Protein AF-A0A9P7AGS4-F1 (afdb_monomer_lite)

pLDDT: mean 81.97, std 18.73, range [42.47, 98.38]

Sequence (125 aa):
MSNIRLPSSPTQNLTRTWRMPANASIPSTPKAIYQHIREIDGICGALDQPQFDDTPLPSFSPVADWYLQAHGYTSKALLHIACAHDTSSSCQDFVMAIATKGMPIAEAVFLWGLITSDDRVADNE

Radius of gyration: 29.76 Å; chains: 1; bounding box: 52×50×96 Å

Secondary structure (DSSP, 8-state):
----PPPPPP-----------S---PPPPPPPP-EEEEETTEEEEEESS------------HHHHHHHHHHTB-HHHHHHHHHHHHH-SSHHHHHHHHHTTT--HHHHHHHHHHHH---SSSS--

Structure (mmCIF, N/CA/C/O backbone):
data_AF-A0A9P7AGS4-F1
#
_entry.id   AF-A0A9P7AGS4-F1
#
loop_
_atom_site.group_PDB
_atom_site.id
_atom_site.type_symbol
_atom_site.label_atom_id
_atom_site.label_alt_id
_atom_site.label_comp_id
_atom_site.label_asym_id
_atom_site.label_entity_id
_atom_site.label_seq_id
_atom_site.pdbx_PDB_ins_code
_atom_site.Cartn_x
_atom_site.Cartn_y
_atom_site.Cartn_z
_atom_site.occupancy
_atom_site.B_iso_or_equiv
_atom_site.auth_seq_id
_atom_site.auth_comp_id
_atom_site.auth_asym_id
_atom_site.auth_atom_id
_atom_site.pdbx_PDB_model_num
ATOM 1 N N . MET A 1 1 ? 35.185 18.779 83.007 1.00 45.81 1 MET A N 1
ATOM 2 C CA . MET A 1 1 ? 35.254 18.061 81.715 1.00 45.81 1 MET A CA 1
ATOM 3 C C . MET A 1 1 ? 33.828 17.748 81.299 1.00 45.81 1 MET A C 1
ATOM 5 O O . MET A 1 1 ? 33.079 17.202 82.097 1.00 45.81 1 MET A O 1
ATOM 9 N N . SER A 1 2 ? 33.423 18.284 80.154 1.00 46.28 2 SER A N 1
ATOM 10 C CA . SER A 1 2 ? 32.042 18.663 79.838 1.00 46.28 2 SER A CA 1
ATOM 11 C C . SER A 1 2 ? 31.252 17.529 79.177 1.00 46.28 2 SER A C 1
ATOM 13 O O . SER A 1 2 ? 31.677 17.001 78.156 1.00 46.28 2 SER A O 1
ATOM 15 N N . ASN A 1 3 ? 30.085 17.195 79.736 1.00 43.44 3 ASN A N 1
ATOM 16 C CA . ASN A 1 3 ? 29.124 16.261 79.147 1.00 43.44 3 ASN A CA 1
ATOM 17 C C . ASN A 1 3 ? 28.314 16.964 78.048 1.00 43.44 3 ASN A C 1
ATOM 19 O O . ASN A 1 3 ? 27.517 17.857 78.335 1.00 43.44 3 ASN A O 1
ATOM 23 N N . ILE A 1 4 ? 28.505 16.553 76.794 1.00 47.50 4 ILE A N 1
ATOM 24 C CA . ILE A 1 4 ? 27.754 17.054 75.638 1.00 47.50 4 ILE A CA 1
ATOM 25 C C . ILE A 1 4 ? 26.466 16.229 75.509 1.00 47.50 4 ILE A C 1
ATOM 27 O O . ILE A 1 4 ? 26.505 15.051 75.161 1.00 47.50 4 ILE A O 1
ATOM 31 N N . ARG A 1 5 ? 25.313 16.841 75.812 1.00 46.50 5 ARG A N 1
ATOM 32 C CA . ARG A 1 5 ? 23.984 16.301 75.477 1.00 46.50 5 ARG A CA 1
ATOM 33 C C . ARG A 1 5 ? 23.659 16.631 74.020 1.00 46.50 5 ARG A C 1
ATOM 35 O O . ARG A 1 5 ? 23.652 17.799 73.645 1.00 46.50 5 ARG A O 1
ATOM 42 N N . LEU A 1 6 ? 23.345 15.608 73.230 1.00 52.47 6 LEU A N 1
ATOM 43 C CA . LEU A 1 6 ? 22.730 15.751 71.908 1.00 52.47 6 LEU A CA 1
ATOM 44 C C . LEU A 1 6 ? 21.245 16.138 72.058 1.00 52.47 6 LEU A C 1
ATOM 46 O O . LEU A 1 6 ? 20.560 15.542 72.894 1.00 52.47 6 LEU A O 1
ATOM 50 N N . PRO A 1 7 ? 20.718 17.092 71.270 1.00 45.91 7 PRO A N 1
ATOM 51 C CA . PRO A 1 7 ? 19.287 17.356 71.232 1.00 45.91 7 PRO A CA 1
ATOM 52 C C . PRO A 1 7 ? 18.561 16.299 70.390 1.00 45.91 7 PRO A C 1
ATOM 54 O O . PRO A 1 7 ? 18.893 16.053 69.233 1.00 45.91 7 PRO A O 1
ATOM 57 N N . SER A 1 8 ? 17.538 15.689 70.985 1.00 49.75 8 SER A N 1
ATOM 58 C CA . SER A 1 8 ? 16.560 14.827 70.325 1.00 49.75 8 SER A CA 1
ATOM 59 C C . SER A 1 8 ? 15.720 15.633 69.328 1.00 49.75 8 SER A C 1
ATOM 61 O O . SER A 1 8 ? 14.990 16.544 69.726 1.00 49.75 8 SER A O 1
ATOM 63 N N . SER A 1 9 ? 15.805 15.300 68.041 1.00 53.03 9 SER A N 1
ATOM 64 C CA . SER A 1 9 ? 14.934 15.859 67.003 1.00 53.03 9 SER A CA 1
ATOM 65 C C . SER A 1 9 ? 13.488 15.372 67.187 1.00 53.03 9 SER A C 1
ATOM 67 O O . SER A 1 9 ? 13.281 14.173 67.379 1.00 53.03 9 SER A O 1
ATOM 69 N N . PRO A 1 10 ? 12.470 16.245 67.099 1.00 51.25 10 PRO A N 1
ATOM 70 C CA . PRO A 1 10 ? 11.086 15.802 67.025 1.00 51.25 10 PRO A CA 1
ATOM 71 C C . PRO A 1 10 ? 10.769 15.320 65.604 1.00 51.25 10 PRO A C 1
ATOM 73 O O . PRO A 1 10 ? 10.794 16.092 64.644 1.00 51.25 10 PRO A O 1
ATOM 76 N N . THR A 1 11 ? 10.451 14.033 65.479 1.00 47.31 11 THR A N 1
ATOM 77 C CA . THR A 1 11 ? 9.879 13.420 64.277 1.00 47.31 11 THR A CA 1
ATOM 78 C C . THR A 1 11 ? 8.538 14.087 63.964 1.00 47.31 11 THR A C 1
ATOM 80 O O . THR A 1 11 ? 7.537 13.837 64.636 1.00 47.31 11 THR A O 1
ATOM 83 N N . GLN A 1 12 ? 8.504 14.962 62.959 1.00 51.22 12 GLN A N 1
ATOM 84 C CA . GLN A 1 12 ? 7.252 15.516 62.450 1.00 51.22 12 GLN A CA 1
ATOM 85 C C . GLN A 1 12 ? 6.536 14.445 61.617 1.00 51.22 12 GLN A C 1
ATOM 87 O O . GLN A 1 12 ? 6.942 14.123 60.502 1.00 51.22 12 GLN A O 1
ATOM 92 N N . ASN A 1 13 ? 5.462 13.886 62.179 1.00 47.62 13 ASN A N 1
ATOM 93 C CA . ASN A 1 13 ? 4.487 13.071 61.459 1.00 47.62 13 ASN A CA 1
ATOM 94 C C . ASN A 1 13 ? 3.768 13.938 60.413 1.00 47.62 13 ASN A C 1
ATOM 96 O O . ASN A 1 13 ? 2.815 14.649 60.727 1.00 47.62 13 ASN A O 1
ATOM 100 N N . LEU A 1 14 ? 4.212 13.871 59.159 1.00 48.59 14 LEU A N 1
ATOM 101 C CA . LEU A 1 14 ? 3.477 14.392 58.008 1.00 48.59 14 LEU A CA 1
ATOM 102 C C . LEU A 1 14 ? 2.461 13.345 57.540 1.00 48.59 14 LEU A C 1
ATOM 104 O O . LEU A 1 14 ? 2.638 12.696 56.511 1.00 48.59 14 LEU A O 1
ATOM 108 N N . THR A 1 15 ? 1.362 13.188 58.275 1.00 51.19 15 THR A N 1
ATOM 109 C CA . THR A 1 15 ? 0.200 12.449 57.768 1.00 51.19 15 THR A CA 1
ATOM 110 C C . THR A 1 15 ? -0.549 13.360 56.798 1.00 51.19 15 THR A C 1
ATOM 112 O O . THR A 1 15 ? -1.531 14.013 57.144 1.00 51.19 15 THR A O 1
ATOM 115 N N . ARG A 1 16 ? -0.043 13.462 55.565 1.00 51.50 16 ARG A N 1
ATOM 116 C CA . ARG A 1 16 ? -0.724 14.147 54.462 1.00 51.50 16 ARG A CA 1
ATOM 117 C C . ARG A 1 16 ? -1.917 13.292 54.042 1.00 51.50 16 ARG A C 1
ATOM 119 O O . ARG A 1 16 ? -1.815 12.449 53.156 1.00 51.50 16 ARG A O 1
ATOM 126 N N . THR A 1 17 ? -3.043 13.465 54.724 1.00 57.47 17 THR A N 1
ATOM 127 C CA . THR A 1 17 ? -4.301 12.809 54.369 1.00 57.47 17 THR A CA 1
ATOM 128 C C . THR A 1 17 ? -4.803 13.420 53.064 1.00 57.47 17 THR A C 1
ATOM 130 O O . THR A 1 17 ? -5.385 14.505 53.046 1.00 57.47 17 THR A O 1
ATOM 133 N N . TRP A 1 18 ? -4.539 12.749 51.946 1.00 56.75 18 TRP A N 1
ATOM 134 C CA . TRP A 1 18 ? -5.129 13.096 50.660 1.00 56.75 18 TRP A CA 1
ATOM 135 C C . TRP A 1 18 ? -6.642 12.864 50.741 1.00 56.75 18 TRP A C 1
ATOM 137 O O . TRP A 1 18 ? -7.110 11.732 50.641 1.00 56.75 18 TRP A O 1
ATOM 147 N N . ARG A 1 19 ? -7.426 13.930 50.952 1.00 58.91 19 ARG A N 1
ATOM 148 C CA . ARG A 1 19 ? -8.867 13.895 50.670 1.00 58.91 19 ARG A CA 1
ATOM 149 C C . ARG A 1 19 ? -9.031 13.733 49.161 1.00 58.91 19 ARG A C 1
ATOM 151 O O . ARG A 1 19 ? -8.907 14.706 48.424 1.00 58.91 19 ARG A O 1
ATOM 158 N N . MET A 1 20 ? -9.297 12.511 48.714 1.00 58.81 20 MET A N 1
ATOM 159 C CA . MET A 1 20 ? -9.838 12.280 47.379 1.00 58.81 20 MET A CA 1
ATOM 160 C C . MET A 1 20 ? -11.249 12.885 47.336 1.00 58.81 20 MET A C 1
ATOM 162 O O . MET A 1 20 ? -12.054 12.580 48.222 1.00 58.81 20 MET A O 1
ATOM 166 N N . PRO A 1 21 ? -11.574 13.763 46.372 1.00 63.31 21 PRO A N 1
ATOM 167 C CA . PRO A 1 21 ? -12.946 14.208 46.191 1.00 63.31 21 PRO A CA 1
ATOM 168 C C . PRO A 1 21 ? -13.806 12.990 45.841 1.00 63.31 21 PRO A C 1
ATOM 170 O O . PRO A 1 21 ? -13.548 12.289 44.864 1.00 63.31 21 PRO A O 1
ATOM 173 N N . ALA A 1 22 ? -14.826 12.732 46.658 1.00 60.94 22 ALA A N 1
ATOM 174 C CA . ALA A 1 22 ? -15.819 11.689 46.439 1.00 60.94 22 ALA A CA 1
ATOM 175 C C . ALA A 1 22 ? -16.776 12.101 45.307 1.00 60.94 22 ALA A C 1
ATOM 177 O O . ALA A 1 22 ? -17.948 12.362 45.548 1.00 60.94 22 ALA A O 1
ATOM 178 N N . ASN A 1 23 ? -16.252 12.251 44.088 1.00 62.47 23 ASN A N 1
ATOM 179 C CA . ASN A 1 23 ? -17.046 12.337 42.863 1.00 62.47 23 ASN A CA 1
ATOM 180 C C . ASN A 1 23 ? -16.193 12.078 41.607 1.00 62.47 23 ASN A C 1
ATOM 182 O O . ASN A 1 23 ? -16.297 12.792 40.611 1.00 62.47 23 ASN A O 1
ATOM 186 N N . ALA A 1 24 ? -15.288 11.098 41.661 1.00 62.41 24 ALA A N 1
ATOM 187 C CA . ALA A 1 24 ? -14.614 10.631 40.457 1.00 62.41 24 ALA A CA 1
ATOM 188 C C . ALA A 1 24 ? -15.578 9.702 39.713 1.00 62.41 24 ALA A C 1
ATOM 190 O O . ALA A 1 24 ? -15.712 8.528 40.059 1.00 62.41 24 ALA A O 1
ATOM 191 N N . SER A 1 25 ? -16.282 10.248 38.722 1.00 67.19 25 SER A N 1
ATOM 192 C CA . SER A 1 25 ? -16.955 9.470 37.684 1.00 67.19 25 SER A CA 1
ATOM 193 C C . SER A 1 25 ? -15.997 8.375 37.218 1.00 67.19 25 SER A C 1
ATOM 195 O O . SER A 1 25 ? -14.872 8.682 36.822 1.00 67.19 25 SER A O 1
ATOM 197 N N . ILE A 1 26 ? -16.404 7.109 37.326 1.00 65.75 26 ILE A N 1
ATOM 198 C CA . ILE A 1 26 ? -15.584 5.975 36.890 1.00 65.75 26 ILE A CA 1
ATOM 199 C C . ILE A 1 26 ? -15.212 6.241 35.423 1.00 65.75 26 ILE A C 1
ATOM 201 O O . ILE A 1 26 ? -16.127 6.419 34.613 1.00 65.75 26 ILE A O 1
ATOM 205 N N . PRO A 1 27 ? -13.918 6.333 35.064 1.00 64.19 27 PRO A N 1
ATOM 206 C CA . PRO A 1 27 ? -13.539 6.529 33.674 1.00 64.19 27 PRO A CA 1
ATOM 207 C C . PRO A 1 27 ? -14.103 5.359 32.869 1.00 64.19 27 PRO A C 1
ATOM 209 O O . PRO A 1 27 ? -13.868 4.201 33.219 1.00 64.19 27 PRO A O 1
ATOM 212 N N . SER A 1 28 ? -14.892 5.653 31.829 1.00 72.44 28 SER A N 1
ATOM 213 C CA . SER A 1 28 ? -15.393 4.620 30.923 1.00 72.44 28 SER A CA 1
ATOM 214 C C . SER A 1 28 ? -14.196 3.817 30.430 1.00 72.44 28 SER A C 1
ATOM 216 O O . SER A 1 28 ? -13.235 4.405 29.928 1.00 72.44 28 SER A O 1
ATOM 218 N N . THR A 1 29 ? -14.225 2.498 30.601 1.00 74.00 29 THR A N 1
ATOM 219 C CA . THR A 1 29 ? -13.150 1.628 30.120 1.00 74.00 29 THR A CA 1
ATOM 220 C C . THR A 1 29 ? -12.903 1.913 28.637 1.00 74.00 29 THR A C 1
ATOM 222 O O . THR A 1 29 ? -13.879 1.924 27.878 1.00 74.00 29 THR A O 1
ATOM 225 N N . PRO A 1 30 ? -11.653 2.171 28.208 1.00 72.75 30 PRO A N 1
ATOM 226 C CA . PRO A 1 30 ? -11.368 2.432 26.806 1.00 72.75 30 PRO A CA 1
ATOM 227 C C . PRO A 1 30 ? -11.846 1.242 25.971 1.00 72.75 30 PRO A C 1
ATOM 229 O O . PRO A 1 30 ? -11.550 0.089 26.289 1.00 72.75 30 PRO A O 1
ATOM 232 N N . LYS A 1 31 ? -12.646 1.525 24.939 1.00 80.12 31 LYS A N 1
ATOM 233 C CA . LYS A 1 31 ? -13.168 0.500 24.034 1.00 80.12 31 LYS A CA 1
ATOM 234 C C . LYS A 1 31 ? -11.987 -0.147 23.312 1.00 80.12 31 LYS A C 1
ATOM 236 O O . LYS A 1 31 ? -11.137 0.565 22.781 1.00 80.12 31 LYS A O 1
ATOM 241 N N . ALA A 1 32 ? -11.914 -1.476 23.327 1.00 87.75 32 ALA A N 1
ATOM 242 C CA . ALA A 1 32 ? -10.868 -2.193 22.610 1.00 87.75 32 ALA A CA 1
ATOM 243 C C . ALA A 1 32 ? -11.013 -1.935 21.102 1.00 87.75 32 ALA A C 1
ATOM 245 O O . ALA A 1 32 ? -12.109 -2.062 20.556 1.00 87.75 32 ALA A O 1
ATOM 246 N N . ILE A 1 33 ? -9.914 -1.557 20.451 1.00 89.31 33 ILE A N 1
ATOM 247 C CA . ILE A 1 33 ? -9.854 -1.430 18.995 1.00 89.31 33 ILE A CA 1
ATOM 248 C C . ILE A 1 33 ? -9.560 -2.815 18.430 1.00 89.31 33 ILE A C 1
ATOM 250 O O . ILE A 1 33 ? -8.572 -3.440 18.813 1.00 89.31 33 ILE A O 1
ATOM 254 N N . TYR A 1 34 ? -10.423 -3.277 17.530 1.00 90.31 34 TYR A N 1
ATOM 255 C CA . TYR A 1 34 ? -10.233 -4.524 16.803 1.00 90.31 34 TYR A CA 1
ATOM 256 C C . TYR A 1 34 ? -9.258 -4.332 15.634 1.00 90.31 34 TYR A C 1
ATOM 258 O O . TYR A 1 34 ? -8.303 -5.091 15.501 1.00 90.31 34 TYR A O 1
ATOM 266 N N . GLN A 1 35 ? -9.459 -3.291 14.818 1.00 93.44 35 GLN A N 1
ATOM 267 C CA . GLN A 1 35 ? -8.631 -3.016 13.639 1.00 93.44 35 GLN A CA 1
ATOM 268 C C . GLN A 1 35 ? -8.613 -1.519 13.318 1.00 93.44 35 GLN A C 1
ATOM 270 O O . GLN A 1 35 ? -9.608 -0.827 13.514 1.00 93.44 35 GLN A O 1
ATOM 275 N N . HIS A 1 36 ? -7.498 -1.004 12.803 1.00 94.75 36 HIS A N 1
ATOM 276 C CA . HIS A 1 36 ? -7.455 0.339 12.221 1.00 94.75 36 HIS A CA 1
ATOM 277 C C . HIS A 1 36 ? -7.862 0.287 10.752 1.00 94.75 36 HIS A C 1
ATOM 279 O O . HIS A 1 36 ? -7.438 -0.614 10.043 1.00 94.75 36 HIS A O 1
ATOM 285 N N . ILE A 1 37 ? -8.623 1.275 10.291 1.00 94.62 37 ILE A N 1
ATOM 286 C CA . ILE A 1 37 ? -8.906 1.459 8.867 1.00 94.62 37 ILE A CA 1
ATOM 287 C C . ILE A 1 37 ? -7.826 2.383 8.312 1.00 94.62 37 ILE A C 1
ATOM 289 O O . ILE A 1 37 ? -7.621 3.482 8.843 1.00 94.62 37 ILE A O 1
ATOM 293 N N . ARG A 1 38 ? -7.118 1.930 7.277 1.00 95.88 38 ARG A N 1
ATOM 294 C CA . ARG A 1 38 ? -6.016 2.661 6.652 1.00 95.88 38 ARG A CA 1
ATOM 295 C C . ARG A 1 38 ? -6.290 2.967 5.191 1.00 95.88 38 ARG A C 1
ATOM 297 O O . ARG A 1 38 ? -6.563 2.083 4.385 1.00 95.88 38 ARG A O 1
ATOM 304 N N . GLU A 1 39 ? -6.146 4.236 4.861 1.00 95.88 39 GLU A N 1
ATOM 305 C CA . GLU A 1 39 ? -5.971 4.711 3.496 1.00 95.88 39 GLU A CA 1
ATOM 306 C C . GLU A 1 39 ? -4.469 4.892 3.216 1.00 95.88 39 GLU A C 1
ATOM 308 O O . GLU A 1 39 ? -3.620 4.651 4.078 1.00 95.88 39 GLU A O 1
ATOM 313 N N . ILE A 1 40 ? -4.119 5.317 2.001 1.00 95.38 40 ILE A N 1
ATOM 314 C CA . ILE A 1 40 ? -2.716 5.537 1.607 1.00 95.38 40 ILE A CA 1
ATOM 315 C C . ILE A 1 40 ? -2.031 6.612 2.462 1.00 95.38 40 ILE A C 1
ATOM 317 O O . ILE A 1 40 ? -0.836 6.519 2.716 1.00 95.38 40 ILE A O 1
ATOM 321 N N . ASP A 1 41 ? -2.778 7.615 2.916 1.00 93.38 41 ASP A N 1
ATOM 322 C CA . ASP A 1 41 ? -2.294 8.729 3.734 1.00 93.38 41 ASP A CA 1
ATOM 323 C C . ASP A 1 41 ? -2.284 8.433 5.244 1.00 93.38 41 ASP A C 1
ATOM 325 O O . ASP A 1 41 ? -1.832 9.264 6.036 1.00 93.38 41 ASP A O 1
ATOM 329 N N . GLY A 1 42 ? -2.725 7.238 5.651 1.00 93.06 42 GLY A N 1
ATOM 330 C CA . GLY A 1 42 ? -2.613 6.748 7.019 1.00 93.06 42 GLY A CA 1
ATOM 331 C C . GLY A 1 42 ? -3.925 6.242 7.611 1.00 93.06 42 GLY A C 1
ATOM 332 O O . GLY A 1 42 ? -4.824 5.766 6.922 1.00 93.06 42 GLY A O 1
ATOM 333 N N . ILE A 1 43 ? -4.010 6.287 8.942 1.00 94.94 43 ILE A N 1
ATOM 334 C CA . ILE A 1 43 ? -5.162 5.776 9.694 1.00 94.94 43 ILE A CA 1
ATOM 335 C C . ILE A 1 43 ? -6.305 6.792 9.621 1.00 94.94 43 ILE A C 1
ATOM 337 O O . ILE A 1 43 ? -6.180 7.902 10.135 1.00 94.94 43 ILE A O 1
ATOM 341 N N . CYS A 1 44 ? -7.434 6.389 9.041 1.00 95.06 44 CYS A N 1
ATOM 342 C CA . CYS A 1 44 ? -8.631 7.223 8.905 1.00 95.06 44 CYS A CA 1
ATOM 343 C C . CYS A 1 44 ? -9.767 6.808 9.854 1.00 95.06 44 CYS A C 1
ATOM 345 O O . CYS A 1 44 ? -10.751 7.533 10.003 1.00 95.06 44 CYS A O 1
ATOM 347 N N . GLY A 1 45 ? -9.631 5.665 10.530 1.00 93.50 45 GLY A N 1
ATOM 348 C CA . GLY A 1 45 ? -10.634 5.181 11.467 1.00 93.50 45 GLY A CA 1
ATOM 349 C C . GLY A 1 45 ? -10.194 3.950 12.246 1.00 93.50 45 GLY A C 1
ATOM 350 O O . GLY A 1 45 ? -9.071 3.460 12.119 1.00 93.50 45 GLY A O 1
ATOM 351 N N . ALA A 1 46 ? -11.110 3.448 13.064 1.00 94.38 46 ALA A N 1
ATOM 352 C CA . ALA A 1 46 ? -10.931 2.229 13.831 1.00 94.38 46 ALA A CA 1
ATOM 353 C C . ALA A 1 46 ? -12.260 1.479 13.919 1.00 94.38 46 ALA A C 1
ATOM 355 O O . ALA A 1 46 ? -13.311 2.083 14.132 1.00 94.38 46 ALA A O 1
ATOM 356 N N . LEU A 1 47 ? -12.187 0.164 13.777 1.00 90.94 47 LEU A N 1
ATOM 357 C CA . LEU A 1 47 ? -13.274 -0.759 14.032 1.00 90.94 47 LEU A CA 1
ATOM 358 C C . LEU A 1 47 ? -13.133 -1.308 15.447 1.00 90.94 47 LEU A C 1
ATOM 360 O O . LEU A 1 47 ? -12.042 -1.671 15.892 1.00 90.94 47 LEU A O 1
ATOM 364 N N . ASP A 1 48 ? -14.251 -1.386 16.152 1.00 92.25 48 ASP A N 1
ATOM 365 C CA . ASP A 1 48 ? -14.353 -2.004 17.475 1.00 92.25 48 ASP A CA 1
ATOM 366 C C . ASP A 1 48 ? -14.889 -3.444 17.417 1.00 92.25 48 ASP A C 1
ATOM 368 O O . ASP A 1 48 ? -14.937 -4.133 18.436 1.00 92.25 48 ASP A O 1
ATOM 372 N N . GLN A 1 49 ? -15.272 -3.898 16.222 1.00 88.88 49 GLN A N 1
ATOM 373 C CA . GLN A 1 49 ? -15.765 -5.233 15.914 1.00 88.88 49 GLN A CA 1
ATOM 374 C C . GLN A 1 49 ? -15.269 -5.656 14.523 1.00 88.88 49 GLN A C 1
ATOM 376 O O . GLN A 1 49 ? -15.022 -4.792 13.680 1.00 88.88 49 GLN A O 1
ATOM 381 N N . PRO A 1 50 ? -15.124 -6.964 14.260 1.00 86.31 50 PRO A N 1
ATOM 382 C CA . PRO A 1 50 ? -14.772 -7.458 12.935 1.00 86.31 50 PRO A CA 1
ATOM 383 C C . PRO A 1 50 ? -15.832 -7.078 11.899 1.00 86.31 50 PRO A C 1
ATOM 385 O O . PRO A 1 50 ? -17.029 -7.256 12.126 1.00 86.31 50 PRO A O 1
ATOM 388 N N . GLN A 1 51 ? -15.373 -6.610 10.742 1.00 83.88 51 GLN A N 1
ATOM 389 C CA . GLN A 1 51 ? -16.198 -6.381 9.565 1.00 83.88 51 GLN A CA 1
ATOM 390 C C . GLN A 1 51 ? -15.647 -7.231 8.421 1.00 83.88 51 GLN A C 1
ATOM 392 O O . GLN A 1 51 ? -14.445 -7.223 8.166 1.00 83.88 51 GLN A O 1
ATOM 397 N N . PHE A 1 52 ? -16.529 -7.972 7.755 1.00 78.75 52 PHE A N 1
ATOM 398 C CA . PHE A 1 52 ? -16.186 -8.749 6.568 1.00 78.75 52 PHE A CA 1
ATOM 399 C C . PHE A 1 52 ? -16.626 -7.963 5.334 1.00 78.75 52 PHE A C 1
ATOM 401 O O . PHE A 1 52 ? -17.771 -7.512 5.265 1.00 78.75 52 PHE A O 1
ATOM 408 N N . ASP A 1 53 ? -15.700 -7.763 4.404 1.00 74.81 53 ASP A N 1
ATOM 409 C CA . ASP A 1 53 ? -15.957 -7.179 3.092 1.00 74.81 53 ASP A CA 1
ATOM 410 C C . ASP A 1 53 ? -15.632 -8.242 2.039 1.00 74.81 53 ASP A C 1
ATOM 412 O O . ASP A 1 53 ? -14.486 -8.671 1.926 1.00 74.81 53 ASP A O 1
ATOM 416 N N . ASP A 1 54 ? -16.654 -8.681 1.301 1.00 79.31 54 ASP A N 1
ATOM 417 C CA . ASP A 1 54 ? -16.528 -9.677 0.228 1.00 79.31 54 ASP A CA 1
ATOM 418 C C . ASP A 1 54 ? -16.207 -9.025 -1.130 1.00 79.31 54 ASP A C 1
ATOM 420 O O . ASP A 1 54 ? -16.288 -9.667 -2.182 1.00 79.31 54 ASP A O 1
ATOM 424 N N . THR A 1 55 ? -15.878 -7.730 -1.142 1.00 81.88 55 THR A N 1
ATOM 425 C CA . THR A 1 55 ? -15.468 -7.030 -2.359 1.00 81.88 55 THR A CA 1
ATOM 426 C C . THR A 1 55 ? -14.208 -7.687 -2.931 1.00 81.88 55 THR A C 1
ATOM 428 O O . THR A 1 55 ? -13.223 -7.831 -2.212 1.00 81.88 55 THR A O 1
ATOM 431 N N . PRO A 1 56 ? -14.185 -8.057 -4.225 1.00 83.56 56 PRO A N 1
ATOM 432 C CA . PRO A 1 56 ? -12.979 -8.575 -4.858 1.00 83.56 56 PRO A CA 1
ATOM 433 C C . PRO A 1 56 ? -11.849 -7.544 -4.791 1.00 83.56 56 PRO A C 1
ATOM 435 O O . PRO A 1 56 ? -12.015 -6.405 -5.236 1.00 83.56 56 PRO A O 1
ATOM 438 N N . LEU A 1 57 ? -10.700 -7.947 -4.251 1.00 88.31 57 LEU A N 1
ATOM 439 C CA . LEU A 1 57 ? -9.529 -7.088 -4.090 1.00 88.31 57 LEU A CA 1
ATOM 440 C C . LEU A 1 57 ? -8.430 -7.485 -5.081 1.00 88.31 57 LEU A C 1
ATOM 442 O O . LEU A 1 57 ? -8.304 -8.670 -5.402 1.00 88.31 57 LEU A O 1
ATOM 446 N N . PRO A 1 58 ? -7.617 -6.524 -5.559 1.00 90.38 58 PRO A N 1
ATOM 447 C CA . PRO A 1 58 ? -6.343 -6.852 -6.183 1.00 90.38 58 PRO A CA 1
ATOM 448 C C . PRO A 1 58 ? -5.526 -7.731 -5.234 1.00 90.38 58 PRO A C 1
ATOM 450 O O . PRO A 1 58 ? -5.442 -7.429 -4.044 1.00 90.38 58 PRO A O 1
ATOM 453 N N . SER A 1 59 ? -4.950 -8.803 -5.767 1.00 91.31 59 SER A N 1
ATOM 454 C CA . SER A 1 59 ? -4.031 -9.675 -5.038 1.00 91.31 59 SER A CA 1
ATOM 455 C C . SER A 1 59 ? -2.611 -9.407 -5.517 1.00 91.31 59 SER A C 1
ATOM 457 O O . SER A 1 59 ? -2.386 -9.118 -6.697 1.00 91.31 59 SER A O 1
ATOM 459 N N . PHE A 1 60 ? -1.677 -9.461 -4.579 1.00 91.94 60 PHE A N 1
ATOM 460 C CA . PHE A 1 60 ? -0.252 -9.284 -4.800 1.00 91.94 60 PHE A CA 1
ATOM 461 C C . PHE A 1 60 ? 0.457 -10.622 -4.532 1.00 91.94 60 PHE A C 1
ATOM 463 O O . PHE A 1 60 ? 0.016 -11.667 -5.002 1.00 91.94 60 PHE A O 1
ATOM 470 N N . SER A 1 61 ? 1.552 -10.611 -3.767 1.00 93.31 61 SER A N 1
ATOM 471 C CA . SER A 1 61 ? 2.098 -11.830 -3.171 1.00 93.31 61 SER A CA 1
ATOM 472 C C . SER A 1 61 ? 1.315 -12.192 -1.900 1.00 93.31 61 SER A C 1
ATOM 474 O O . SER A 1 61 ? 0.813 -11.291 -1.215 1.00 93.31 61 SER A O 1
ATOM 476 N N . PRO A 1 62 ? 1.274 -13.474 -1.487 1.00 92.62 62 PRO A N 1
ATOM 477 C CA . PRO A 1 62 ? 0.595 -13.874 -0.253 1.00 92.62 62 PRO A CA 1
ATOM 478 C C . PRO A 1 62 ? 1.057 -13.084 0.981 1.00 92.62 62 PRO A C 1
ATOM 480 O O . PRO A 1 62 ? 0.257 -12.750 1.850 1.00 92.62 62 PRO A O 1
ATOM 483 N N . VAL A 1 63 ? 2.347 -12.744 1.059 1.00 94.19 63 VAL A N 1
ATOM 484 C CA . VAL A 1 63 ? 2.901 -11.983 2.189 1.00 94.19 63 VAL A CA 1
ATOM 485 C C . VAL A 1 63 ? 2.457 -10.519 2.149 1.00 94.19 63 VAL A C 1
ATOM 487 O O . VAL A 1 63 ? 2.132 -9.954 3.196 1.00 94.19 63 VAL A O 1
ATOM 490 N N . ALA A 1 64 ? 2.418 -9.905 0.963 1.00 95.62 64 ALA A N 1
ATOM 491 C CA . ALA A 1 64 ? 1.911 -8.546 0.796 1.00 95.62 64 ALA A CA 1
ATOM 492 C C . ALA A 1 64 ? 0.416 -8.464 1.141 1.00 95.62 64 ALA A C 1
ATOM 494 O O . ALA A 1 64 ? 0.020 -7.577 1.896 1.00 95.62 64 ALA A O 1
ATOM 495 N N . ASP A 1 65 ? -0.386 -9.423 0.678 1.00 94.19 65 ASP A N 1
ATOM 496 C CA . ASP A 1 65 ? -1.825 -9.481 0.957 1.00 94.19 65 ASP A CA 1
ATOM 497 C C . ASP A 1 65 ? -2.096 -9.583 2.466 1.00 94.19 65 ASP A C 1
ATOM 499 O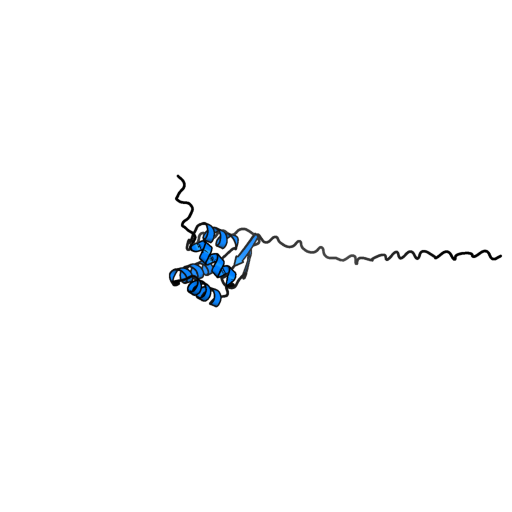 O . ASP A 1 65 ? -2.878 -8.806 3.020 1.00 94.19 65 ASP A O 1
ATOM 503 N N . TRP A 1 66 ? -1.376 -10.468 3.165 1.00 93.88 66 TRP A N 1
ATOM 504 C CA . TRP A 1 66 ? -1.470 -10.601 4.622 1.00 93.88 66 TRP A CA 1
ATOM 505 C C . TRP A 1 66 ? -1.077 -9.321 5.354 1.00 93.88 66 TRP A C 1
ATOM 507 O O . TRP A 1 66 ? -1.755 -8.917 6.300 1.00 93.88 66 TRP A O 1
ATOM 517 N N . TYR A 1 67 ? 0.012 -8.678 4.930 1.00 95.44 67 TYR A N 1
ATOM 518 C CA . TYR A 1 67 ? 0.457 -7.419 5.514 1.00 95.44 67 TYR A CA 1
ATOM 519 C C . TYR A 1 67 ? -0.610 -6.328 5.362 1.00 95.44 67 TYR A C 1
ATOM 521 O O . TYR A 1 67 ? -1.001 -5.696 6.347 1.00 95.44 67 TYR A O 1
ATOM 529 N N . LEU A 1 68 ? -1.118 -6.138 4.145 1.00 95.31 68 LEU A N 1
ATOM 530 C CA . LEU A 1 68 ? -2.097 -5.099 3.841 1.00 95.31 68 LEU A CA 1
ATOM 531 C C . LEU A 1 68 ? -3.408 -5.328 4.605 1.00 95.31 68 LEU A C 1
ATOM 533 O O . LEU A 1 68 ? -3.944 -4.392 5.207 1.00 95.31 68 LEU A O 1
ATOM 537 N N . GLN A 1 69 ? -3.874 -6.578 4.675 1.00 93.06 69 GLN A N 1
ATOM 538 C CA . GLN A 1 69 ? -5.059 -6.950 5.444 1.00 93.06 69 GLN A CA 1
ATOM 539 C C . GLN A 1 69 ? -4.856 -6.743 6.952 1.00 93.06 69 GLN A C 1
ATOM 541 O O . GLN A 1 69 ? -5.700 -6.129 7.609 1.00 93.06 69 GLN A O 1
ATOM 546 N N . ALA A 1 70 ? -3.733 -7.198 7.516 1.00 92.56 70 ALA A N 1
ATOM 547 C CA . ALA A 1 70 ? -3.445 -7.064 8.947 1.00 92.56 70 ALA A CA 1
ATOM 548 C C . ALA A 1 70 ? -3.353 -5.596 9.390 1.00 92.56 70 ALA A C 1
ATOM 550 O O . ALA A 1 70 ? -3.767 -5.244 10.495 1.00 92.56 70 ALA A O 1
ATOM 551 N N . HIS A 1 71 ? -2.852 -4.725 8.513 1.00 93.94 71 HIS A N 1
ATOM 552 C CA . HIS A 1 71 ? -2.785 -3.287 8.757 1.00 93.94 71 HIS A CA 1
ATOM 553 C C . HIS A 1 71 ? -4.099 -2.546 8.460 1.00 93.94 71 HIS A C 1
ATOM 555 O O . HIS A 1 71 ? -4.210 -1.370 8.809 1.00 93.94 71 HIS A O 1
ATOM 561 N N . GLY A 1 72 ? -5.092 -3.234 7.886 1.00 94.31 72 GLY A N 1
ATOM 562 C CA . GLY A 1 72 ? -6.435 -2.718 7.627 1.00 94.31 72 GLY A CA 1
ATOM 563 C C . GLY A 1 72 ? -6.505 -1.726 6.473 1.00 94.31 72 GLY A C 1
ATOM 564 O O . GLY A 1 72 ? -7.285 -0.774 6.525 1.00 94.31 72 GLY A O 1
ATOM 565 N N . TYR A 1 73 ? -5.679 -1.932 5.444 1.00 95.31 73 TYR A N 1
ATOM 566 C CA . TYR A 1 73 ? -5.760 -1.159 4.210 1.00 95.31 73 TYR A CA 1
ATOM 567 C C . TYR A 1 73 ? -7.106 -1.374 3.512 1.00 95.31 73 TYR A C 1
ATOM 569 O O . TYR A 1 73 ? -7.554 -2.505 3.331 1.00 95.31 73 TYR A O 1
ATOM 577 N N . THR A 1 74 ? -7.755 -0.281 3.114 1.00 93.94 74 THR A N 1
ATOM 578 C CA . THR A 1 74 ? -9.047 -0.331 2.421 1.00 93.94 74 THR A CA 1
ATOM 579 C C . THR A 1 74 ? -8.896 -0.762 0.968 1.00 93.94 74 THR A C 1
ATOM 581 O O . THR A 1 74 ? -7.861 -0.548 0.338 1.00 93.94 74 THR A O 1
ATOM 584 N N . SER A 1 75 ? -9.982 -1.252 0.371 1.00 93.06 75 SER A N 1
ATOM 585 C CA . SER A 1 75 ? -10.068 -1.590 -1.058 1.00 93.06 75 SER A CA 1
ATOM 586 C C . SER A 1 75 ? -9.628 -0.430 -1.960 1.00 93.06 75 SER A C 1
ATOM 588 O O . SER A 1 75 ? -8.961 -0.630 -2.973 1.00 93.06 75 SER A O 1
ATOM 590 N N . LYS A 1 76 ? -9.936 0.812 -1.564 1.00 93.25 76 LYS A N 1
ATOM 591 C CA . LYS A 1 76 ? -9.496 2.022 -2.268 1.00 93.25 76 LYS A CA 1
ATOM 592 C C . LYS A 1 76 ? -7.975 2.189 -2.224 1.00 93.25 76 LYS A C 1
ATOM 594 O O . LYS A 1 76 ? -7.368 2.490 -3.253 1.00 93.25 76 LYS A O 1
ATOM 599 N N . ALA A 1 77 ? -7.357 1.985 -1.063 1.00 95.69 77 ALA A N 1
ATOM 600 C CA . ALA A 1 77 ? -5.907 2.013 -0.941 1.00 95.69 77 ALA A CA 1
ATOM 601 C C . ALA A 1 77 ? -5.256 0.893 -1.766 1.00 95.69 77 ALA A C 1
ATOM 603 O O . ALA A 1 77 ? -4.315 1.154 -2.514 1.00 95.69 77 ALA A O 1
ATOM 604 N N . LEU A 1 78 ? -5.813 -0.319 -1.731 1.00 96.50 78 LEU A N 1
ATOM 605 C CA . LEU A 1 78 ? -5.325 -1.446 -2.534 1.00 96.50 78 LEU A CA 1
ATOM 606 C C . LEU A 1 78 ? -5.352 -1.145 -4.036 1.00 96.50 78 LEU A C 1
ATOM 608 O O . LEU A 1 78 ? -4.382 -1.434 -4.731 1.00 96.50 78 LEU A O 1
ATOM 612 N N . LEU A 1 79 ? -6.398 -0.483 -4.538 1.00 95.62 79 LEU A N 1
ATOM 613 C CA . LEU A 1 79 ? -6.456 -0.041 -5.936 1.00 95.62 79 LEU A CA 1
ATOM 614 C C . LEU A 1 79 ? -5.372 0.990 -6.278 1.00 95.62 79 LEU A C 1
ATOM 616 O O . LEU A 1 79 ? -4.802 0.948 -7.368 1.00 95.62 79 LEU A O 1
ATOM 620 N N . HIS A 1 80 ? -5.064 1.916 -5.366 1.00 96.69 80 HIS A N 1
ATOM 621 C CA . HIS A 1 80 ? -3.945 2.840 -5.558 1.00 96.69 80 HIS A CA 1
ATOM 622 C C . HIS A 1 80 ? -2.598 2.117 -5.571 1.00 96.69 80 HIS A C 1
ATOM 624 O O . HIS A 1 80 ? -1.744 2.485 -6.377 1.00 96.69 80 HIS A O 1
ATOM 630 N N . ILE A 1 81 ? -2.428 1.097 -4.727 1.00 97.38 81 ILE A N 1
ATOM 631 C CA . ILE A 1 81 ? -1.212 0.283 -4.682 1.00 97.38 81 ILE A CA 1
ATOM 632 C C . ILE A 1 81 ? -1.043 -0.521 -5.966 1.00 97.38 81 ILE A C 1
ATOM 634 O O . ILE A 1 81 ? 0.016 -0.443 -6.582 1.00 97.38 81 ILE A O 1
ATOM 638 N N . ALA A 1 82 ? -2.091 -1.214 -6.407 1.00 96.75 82 ALA A N 1
ATOM 639 C CA . ALA A 1 82 ? -2.085 -1.981 -7.649 1.00 96.75 82 ALA A CA 1
ATOM 640 C C . ALA A 1 82 ? -1.766 -1.090 -8.856 1.00 96.75 82 ALA A C 1
ATOM 642 O O . ALA A 1 82 ? -0.827 -1.357 -9.595 1.00 96.75 82 ALA A O 1
ATOM 643 N N . CYS A 1 83 ? -2.458 0.045 -8.988 1.00 96.62 83 CYS A N 1
ATOM 644 C CA . CYS A 1 83 ? -2.206 1.000 -10.067 1.00 96.62 83 CYS A CA 1
ATOM 645 C C . CYS A 1 83 ? -0.764 1.537 -10.052 1.00 96.62 83 CYS A C 1
ATOM 647 O O . CYS A 1 83 ? -0.128 1.638 -11.101 1.00 96.62 83 CYS A O 1
ATOM 649 N N . ALA A 1 84 ? -0.225 1.868 -8.873 1.00 97.38 84 ALA A N 1
ATOM 650 C CA . ALA A 1 84 ? 1.160 2.314 -8.755 1.00 97.38 84 ALA A CA 1
ATOM 651 C C . ALA A 1 84 ? 2.148 1.205 -9.132 1.00 97.38 84 ALA A C 1
ATOM 653 O O . ALA A 1 84 ? 3.116 1.480 -9.831 1.00 97.38 84 ALA A O 1
ATOM 654 N N . HIS A 1 85 ? 1.902 -0.033 -8.706 1.00 96.75 85 HIS A N 1
ATOM 655 C CA . HIS A 1 85 ? 2.736 -1.180 -9.050 1.00 96.75 85 HIS A CA 1
ATOM 656 C C . HIS A 1 85 ? 2.740 -1.437 -10.564 1.00 96.75 85 HIS A C 1
ATOM 658 O O . HIS A 1 85 ? 3.806 -1.447 -11.173 1.00 96.75 85 HIS A O 1
ATOM 664 N N . ASP A 1 86 ? 1.563 -1.521 -11.185 1.00 96.25 86 ASP A N 1
ATOM 665 C CA . ASP A 1 86 ? 1.405 -1.849 -12.609 1.00 96.25 86 ASP A CA 1
ATOM 666 C C . ASP A 1 86 ? 1.998 -0.790 -13.551 1.00 96.25 86 ASP A C 1
ATOM 668 O O . ASP A 1 86 ? 2.349 -1.082 -14.694 1.00 96.25 86 ASP A O 1
ATOM 672 N N . THR A 1 87 ? 2.096 0.459 -13.089 1.00 96.50 87 THR A N 1
ATOM 673 C CA . THR A 1 87 ? 2.638 1.582 -13.872 1.00 96.50 87 THR A CA 1
ATOM 674 C C . THR A 1 87 ? 4.109 1.875 -13.588 1.00 96.50 87 THR A C 1
ATOM 676 O O . THR A 1 87 ? 4.705 2.709 -14.271 1.00 96.50 87 THR A O 1
ATOM 679 N N . SER A 1 88 ? 4.710 1.198 -12.610 1.00 97.50 88 SER A N 1
ATOM 680 C CA . SER A 1 88 ? 6.087 1.446 -12.188 1.00 97.50 88 SER A CA 1
ATOM 681 C C . SER A 1 88 ? 7.055 0.459 -12.819 1.00 97.50 88 SER A C 1
ATOM 683 O O . SER A 1 88 ? 6.836 -0.747 -12.818 1.00 97.50 88 SER A O 1
ATOM 685 N N . SER A 1 89 ? 8.180 0.975 -13.314 1.00 95.44 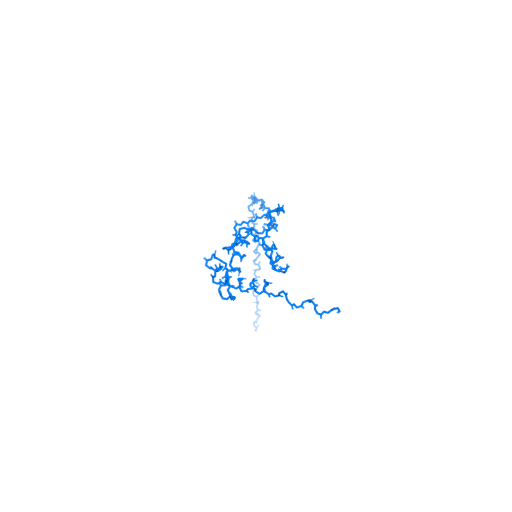89 SER A N 1
ATOM 686 C CA . SER A 1 89 ? 9.258 0.150 -13.874 1.00 95.44 89 SER A CA 1
ATOM 687 C C . SER A 1 89 ? 10.346 -0.189 -12.853 1.00 95.44 89 SER A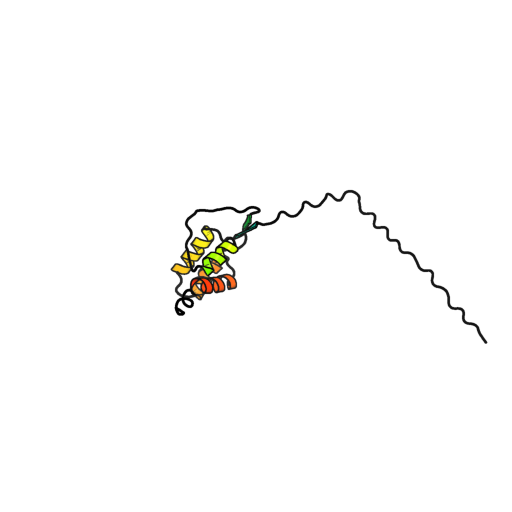 C 1
ATOM 689 O O . SER A 1 89 ? 11.213 -1.027 -13.099 1.00 95.44 89 SER A O 1
ATOM 691 N N . SER A 1 90 ? 10.318 0.480 -11.700 1.00 97.50 90 SER A N 1
ATOM 692 C CA . SER A 1 90 ? 11.318 0.364 -10.648 1.00 97.50 90 SER A CA 1
ATOM 693 C C . SER A 1 90 ? 10.712 0.637 -9.269 1.00 97.50 90 SER A C 1
ATOM 695 O O . SER A 1 90 ? 9.674 1.288 -9.147 1.00 97.50 90 SER A O 1
ATOM 697 N N . CYS A 1 91 ? 11.420 0.210 -8.217 1.00 97.94 91 CYS A N 1
ATOM 698 C CA . CYS A 1 91 ? 11.077 0.545 -6.830 1.00 97.94 91 CYS A CA 1
ATOM 699 C C . CYS A 1 91 ? 10.957 2.061 -6.625 1.00 97.94 91 CYS A C 1
ATOM 701 O O . CYS A 1 91 ? 10.035 2.533 -5.967 1.00 97.94 91 CYS A O 1
ATOM 703 N N . GLN A 1 92 ? 11.863 2.838 -7.226 1.00 98.31 92 GLN A N 1
ATOM 704 C CA . GLN A 1 92 ? 11.853 4.291 -7.098 1.00 98.31 92 GLN A CA 1
ATOM 705 C C . GLN A 1 92 ? 10.580 4.902 -7.699 1.00 98.31 92 GLN A C 1
ATOM 707 O O . GLN A 1 92 ? 9.974 5.760 -7.058 1.00 98.31 92 GLN A O 1
ATOM 712 N N . ASP A 1 93 ? 10.154 4.453 -8.884 1.00 98.12 93 ASP A N 1
ATOM 713 C CA . ASP A 1 93 ? 8.928 4.947 -9.529 1.00 98.12 93 ASP A CA 1
ATOM 714 C C . ASP A 1 93 ? 7.702 4.659 -8.659 1.00 98.12 93 ASP A C 1
ATOM 716 O O . ASP A 1 93 ? 6.902 5.559 -8.391 1.00 98.12 93 ASP A O 1
ATOM 720 N N . PHE A 1 94 ? 7.619 3.434 -8.134 1.00 98.38 94 PHE A N 1
ATOM 721 C CA . PHE A 1 94 ? 6.535 2.999 -7.258 1.00 98.38 94 PHE A CA 1
ATOM 722 C C . PHE A 1 94 ? 6.466 3.829 -5.981 1.00 98.38 94 PHE A C 1
ATOM 724 O O . PHE A 1 94 ? 5.416 4.380 -5.637 1.00 98.38 94 PHE A O 1
ATOM 731 N N . VAL A 1 95 ? 7.603 3.963 -5.295 1.00 98.38 95 VAL A N 1
ATOM 732 C CA . VAL A 1 95 ? 7.715 4.726 -4.051 1.00 98.38 95 VAL A CA 1
ATOM 733 C C . VAL A 1 95 ? 7.296 6.171 -4.279 1.00 98.38 95 VAL A C 1
ATOM 735 O O . VAL A 1 95 ? 6.532 6.708 -3.482 1.00 98.38 95 VAL A O 1
ATOM 738 N N . MET A 1 96 ? 7.727 6.799 -5.375 1.00 98.19 96 MET A N 1
ATOM 739 C CA . MET A 1 96 ? 7.325 8.170 -5.691 1.00 98.19 96 MET A CA 1
ATOM 740 C C . MET A 1 96 ? 5.827 8.271 -6.013 1.00 98.19 96 MET A C 1
ATOM 742 O O . MET A 1 96 ? 5.152 9.175 -5.511 1.00 98.19 96 MET A O 1
ATOM 746 N N . ALA A 1 97 ? 5.282 7.338 -6.798 1.00 97.62 97 ALA A N 1
ATOM 747 C CA . ALA A 1 97 ? 3.868 7.321 -7.171 1.00 97.62 97 ALA A CA 1
ATOM 748 C C . ALA A 1 97 ? 2.943 7.211 -5.949 1.00 97.62 97 ALA A C 1
ATOM 750 O O . ALA A 1 97 ? 1.923 7.898 -5.871 1.00 97.62 97 ALA A O 1
ATOM 751 N N . ILE A 1 98 ? 3.315 6.392 -4.968 1.00 96.94 98 ILE A N 1
ATOM 752 C CA . ILE A 1 98 ? 2.537 6.197 -3.744 1.00 96.94 98 ILE A CA 1
ATOM 753 C C . ILE A 1 98 ? 2.818 7.272 -2.684 1.00 96.94 98 ILE A C 1
ATOM 755 O O . ILE A 1 98 ? 1.889 7.722 -2.011 1.00 96.94 98 ILE A O 1
ATOM 759 N N . ALA A 1 99 ? 4.062 7.738 -2.542 1.00 96.94 99 ALA A N 1
ATOM 760 C CA . ALA A 1 99 ? 4.405 8.749 -1.541 1.00 96.94 99 ALA A CA 1
ATOM 761 C C . ALA A 1 99 ? 3.705 10.087 -1.817 1.00 96.94 99 ALA A C 1
ATOM 763 O O . ALA A 1 99 ? 3.274 10.765 -0.886 1.00 96.94 99 ALA A O 1
ATOM 764 N N . THR A 1 100 ? 3.495 10.441 -3.091 1.00 96.38 100 THR A N 1
ATOM 765 C CA . THR A 1 100 ? 2.699 11.631 -3.463 1.00 96.38 100 THR A CA 1
ATOM 766 C C . THR A 1 100 ? 1.235 11.550 -3.024 1.00 96.38 100 THR A C 1
ATOM 768 O O . THR A 1 100 ? 0.569 12.578 -2.921 1.00 96.38 100 THR A O 1
ATOM 771 N N . LYS A 1 101 ? 0.735 10.344 -2.734 1.00 95.19 101 LYS A N 1
ATOM 772 C CA . LYS A 1 101 ? -0.610 10.095 -2.203 1.00 95.19 101 LYS A CA 1
ATOM 773 C C . LYS A 1 101 ? -0.648 10.025 -0.673 1.00 95.19 101 LYS A C 1
ATOM 775 O O . LYS A 1 101 ? -1.732 9.871 -0.124 1.00 95.19 101 LYS A O 1
ATOM 780 N N . GLY A 1 102 ? 0.498 10.151 -0.003 1.00 95.69 102 GLY A N 1
ATOM 781 C CA . GLY A 1 102 ? 0.590 10.261 1.453 1.00 95.69 102 GLY A CA 1
ATOM 782 C C . GLY A 1 102 ? 1.237 9.076 2.170 1.00 95.69 102 GLY A C 1
ATOM 783 O O . GLY A 1 102 ? 1.456 9.178 3.375 1.00 95.69 102 GLY A O 1
ATOM 784 N N . MET A 1 103 ? 1.600 7.989 1.477 1.00 97.06 103 MET A N 1
ATOM 785 C CA . MET A 1 103 ? 2.249 6.862 2.157 1.00 97.06 103 MET A CA 1
ATOM 786 C C . MET A 1 103 ? 3.678 7.224 2.573 1.00 97.06 103 MET A C 1
ATOM 788 O O . MET A 1 103 ? 4.428 7.807 1.779 1.00 97.06 103 MET A O 1
ATOM 792 N N . PRO A 1 104 ? 4.118 6.822 3.775 1.00 97.25 104 PRO A N 1
ATOM 793 C CA . PRO A 1 104 ? 5.513 6.945 4.165 1.00 97.25 104 PRO A CA 1
ATOM 794 C C . PRO A 1 104 ? 6.448 6.214 3.193 1.00 97.25 104 PRO A C 1
ATOM 796 O O . PRO A 1 104 ? 6.254 5.039 2.890 1.00 97.25 104 PRO A O 1
ATOM 799 N N . ILE A 1 105 ? 7.527 6.879 2.770 1.00 97.56 105 ILE A N 1
ATOM 800 C CA . ILE A 1 105 ? 8.526 6.315 1.843 1.00 97.56 105 ILE A CA 1
ATOM 801 C C . ILE A 1 105 ? 9.058 4.959 2.329 1.00 97.56 105 ILE A C 1
ATOM 803 O O . ILE A 1 105 ? 9.178 4.028 1.540 1.00 97.56 105 ILE A O 1
ATOM 807 N N . ALA A 1 106 ? 9.352 4.829 3.626 1.00 97.81 106 ALA A N 1
ATOM 808 C CA . ALA A 1 106 ? 9.863 3.582 4.193 1.00 97.81 106 ALA A CA 1
ATOM 809 C C . ALA A 1 106 ? 8.859 2.422 4.073 1.00 97.81 106 ALA A C 1
ATOM 811 O O . ALA A 1 106 ? 9.255 1.294 3.793 1.00 97.81 106 ALA A O 1
ATOM 812 N N . GLU A 1 107 ? 7.567 2.707 4.249 1.00 97.62 107 GLU A N 1
ATOM 813 C CA . GLU A 1 107 ? 6.493 1.724 4.098 1.00 97.62 107 GLU A CA 1
ATOM 814 C C . GLU A 1 107 ? 6.311 1.340 2.627 1.00 97.62 107 GLU A C 1
ATOM 816 O O . GLU A 1 107 ? 6.227 0.156 2.319 1.00 97.62 107 GLU A O 1
ATOM 821 N N . ALA A 1 108 ? 6.381 2.307 1.707 1.00 97.75 108 ALA A N 1
ATOM 822 C CA . ALA A 1 108 ? 6.332 2.041 0.271 1.00 97.75 108 ALA A CA 1
ATOM 823 C C . ALA A 1 108 ? 7.514 1.175 -0.210 1.00 97.75 108 ALA A C 1
ATOM 825 O O . ALA A 1 108 ? 7.317 0.229 -0.970 1.00 97.75 108 ALA A O 1
ATOM 826 N N . VAL A 1 109 ? 8.738 1.444 0.261 1.00 98.12 109 VAL A N 1
ATOM 827 C CA . VAL A 1 109 ? 9.924 0.619 -0.052 1.00 98.12 109 VAL A CA 1
ATOM 828 C C . VAL A 1 109 ? 9.747 -0.806 0.472 1.00 98.12 109 VAL A C 1
ATOM 830 O O . VAL A 1 109 ? 10.035 -1.770 -0.238 1.00 98.12 109 VAL A O 1
ATOM 833 N N . PHE A 1 110 ? 9.268 -0.945 1.710 1.00 97.69 110 PHE A N 1
ATOM 834 C CA . PHE A 1 110 ? 8.994 -2.247 2.310 1.00 97.69 110 PHE A CA 1
ATOM 835 C C . PHE A 1 110 ? 7.938 -3.021 1.512 1.00 97.69 110 PHE A C 1
ATOM 837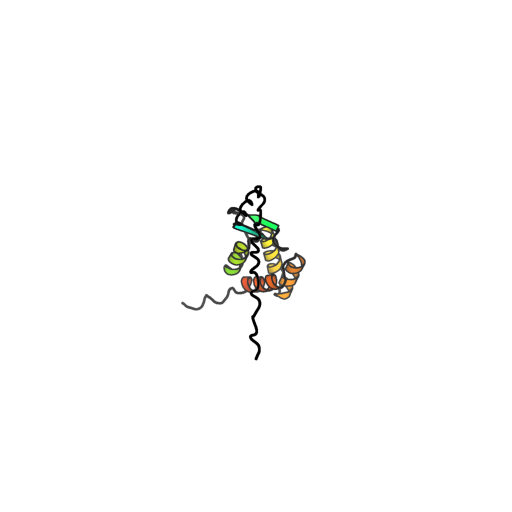 O O . PHE A 1 110 ? 8.152 -4.185 1.176 1.00 97.69 110 PHE A O 1
ATOM 844 N N . LEU A 1 111 ? 6.840 -2.356 1.148 1.00 96.94 111 LEU A N 1
ATOM 845 C CA . LEU A 1 111 ? 5.744 -2.947 0.392 1.00 96.94 111 LEU A CA 1
ATOM 846 C C . LEU A 1 111 ? 6.182 -3.397 -1.007 1.00 96.94 111 LEU A C 1
ATOM 848 O O . LEU A 1 111 ? 5.844 -4.506 -1.410 1.00 96.94 111 LEU A O 1
ATOM 852 N N . TRP A 1 112 ? 6.990 -2.599 -1.715 1.00 97.38 112 TRP A N 1
ATOM 853 C CA . TRP A 1 112 ? 7.594 -3.019 -2.985 1.00 97.38 112 TRP A CA 1
ATOM 854 C C . TRP A 1 112 ? 8.386 -4.320 -2.829 1.00 97.38 112 TRP A C 1
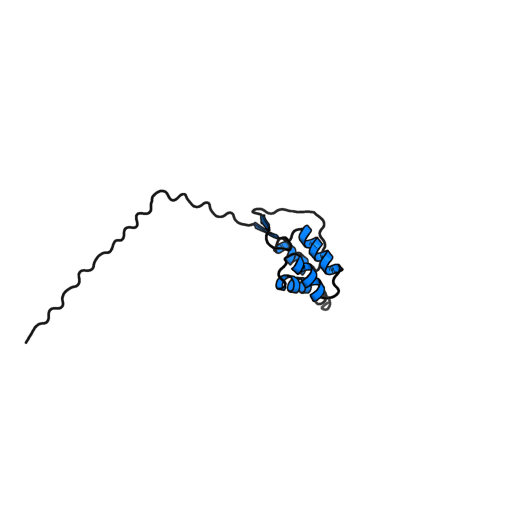ATOM 856 O O . TRP A 1 112 ? 8.259 -5.237 -3.641 1.00 97.38 112 TRP A O 1
ATOM 866 N N . GLY A 1 113 ? 9.175 -4.417 -1.754 1.00 96.50 113 GLY A N 1
ATOM 867 C CA . GLY A 1 113 ? 9.893 -5.637 -1.406 1.00 96.50 113 GLY A CA 1
ATOM 868 C C . GLY A 1 113 ? 8.946 -6.823 -1.240 1.00 96.50 113 GLY A C 1
ATOM 869 O O . GLY A 1 113 ? 9.177 -7.859 -1.852 1.00 96.50 113 GLY A O 1
ATOM 870 N N . LEU A 1 114 ? 7.858 -6.671 -0.480 1.00 95.50 114 LEU A N 1
ATOM 871 C CA . LEU A 1 114 ? 6.884 -7.751 -0.283 1.00 95.50 114 LEU A CA 1
ATOM 872 C C . LEU A 1 114 ? 6.229 -8.208 -1.591 1.00 95.50 114 LEU A C 1
ATOM 874 O O . LEU A 1 114 ? 6.096 -9.411 -1.808 1.00 95.50 114 LEU A O 1
ATOM 878 N N . ILE A 1 115 ? 5.835 -7.268 -2.454 1.00 95.12 115 ILE A N 1
ATOM 879 C CA . ILE A 1 115 ? 5.151 -7.572 -3.719 1.00 95.12 115 ILE A CA 1
ATOM 880 C C . ILE A 1 115 ? 6.089 -8.311 -4.684 1.00 95.12 115 ILE A C 1
ATOM 882 O O . ILE A 1 115 ? 5.669 -9.244 -5.354 1.00 95.12 115 ILE A O 1
ATOM 886 N N . THR A 1 116 ? 7.367 -7.926 -4.728 1.00 92.69 116 THR A N 1
ATOM 887 C CA . THR A 1 116 ? 8.334 -8.453 -5.708 1.00 92.69 116 THR A CA 1
ATOM 888 C C . THR A 1 116 ? 9.160 -9.647 -5.220 1.00 92.69 116 THR A C 1
ATOM 890 O O . THR A 1 116 ? 9.930 -10.207 -5.994 1.00 92.69 116 THR A O 1
ATOM 893 N N . SER A 1 117 ? 9.022 -10.068 -3.958 1.00 84.25 117 SER A N 1
ATOM 894 C CA . SER A 1 117 ? 9.829 -11.157 -3.368 1.00 84.25 117 SER A CA 1
ATOM 895 C C . SER A 1 117 ? 9.350 -12.582 -3.708 1.00 84.25 117 SER A C 1
ATOM 897 O O . SER A 1 117 ? 9.713 -13.528 -3.009 1.00 84.25 117 SER A O 1
ATOM 899 N N . ASP A 1 118 ? 8.563 -12.768 -4.766 1.00 63.88 118 ASP A N 1
ATOM 900 C CA . ASP A 1 118 ? 7.795 -13.996 -5.028 1.00 63.88 118 ASP A CA 1
ATOM 901 C C . ASP A 1 118 ? 8.581 -15.148 -5.703 1.00 63.88 118 ASP A C 1
ATOM 903 O O . ASP A 1 118 ? 8.061 -15.808 -6.591 1.00 63.88 118 ASP A O 1
ATOM 907 N N . ASP A 1 119 ? 9.841 -15.403 -5.307 1.00 54.56 119 ASP A N 1
ATOM 908 C CA . ASP A 1 119 ? 10.729 -16.305 -6.081 1.00 54.56 119 ASP A CA 1
ATOM 909 C C . ASP A 1 119 ? 11.702 -17.206 -5.276 1.00 54.56 119 ASP A C 1
ATOM 911 O O . ASP A 1 119 ? 12.702 -17.676 -5.814 1.00 54.56 119 ASP A O 1
ATOM 915 N N . ARG A 1 120 ? 11.496 -17.477 -3.971 1.00 52.25 120 ARG A N 1
ATOM 916 C CA . ARG A 1 120 ? 12.479 -18.286 -3.184 1.00 52.25 120 ARG A CA 1
ATOM 917 C C . ARG A 1 120 ? 11.952 -19.499 -2.414 1.00 52.25 120 ARG A C 1
ATOM 919 O O . ARG A 1 120 ? 12.684 -20.022 -1.577 1.00 52.25 120 ARG A O 1
ATOM 926 N N . VAL A 1 121 ? 10.738 -19.983 -2.685 1.00 54.75 121 VAL A N 1
ATOM 927 C CA . VAL A 1 121 ? 10.175 -21.154 -1.966 1.00 54.75 121 VAL A CA 1
ATOM 928 C C . VAL A 1 121 ? 9.784 -22.320 -2.896 1.00 54.75 121 VAL A C 1
ATOM 930 O O . VAL A 1 121 ? 9.196 -23.288 -2.436 1.00 54.75 121 VAL A O 1
ATOM 933 N N . ALA A 1 122 ? 10.159 -22.295 -4.181 1.00 51.69 122 ALA A N 1
ATOM 934 C CA . ALA A 1 122 ? 9.815 -23.368 -5.128 1.00 51.69 122 ALA A CA 1
ATOM 935 C C . ALA A 1 122 ? 10.901 -24.451 -5.357 1.00 51.69 122 ALA A C 1
ATOM 937 O O . ALA A 1 122 ? 10.619 -25.418 -6.052 1.00 51.69 122 ALA A O 1
ATOM 9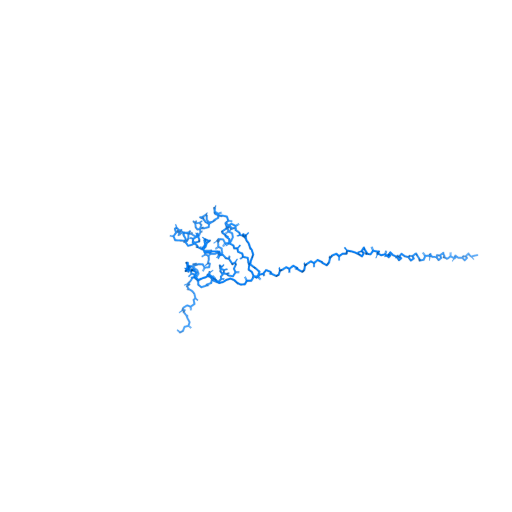38 N N . ASP A 1 123 ? 12.095 -24.354 -4.752 1.00 52.16 123 ASP A N 1
ATOM 939 C CA . ASP A 1 123 ? 13.228 -25.255 -5.064 1.00 52.16 123 ASP A CA 1
ATOM 940 C C . ASP A 1 123 ? 13.674 -26.152 -3.885 1.00 52.16 123 ASP A C 1
ATOM 942 O O . ASP A 1 123 ? 14.863 -26.225 -3.582 1.00 52.16 123 ASP A O 1
ATOM 946 N N . ASN A 1 124 ? 12.756 -26.824 -3.179 1.00 49.12 124 ASN A N 1
ATOM 947 C CA . ASN A 1 124 ? 13.113 -27.881 -2.209 1.00 49.12 124 ASN A CA 1
ATOM 948 C C . ASN A 1 124 ? 12.053 -29.003 -2.132 1.00 49.12 124 ASN A C 1
ATOM 950 O O . ASN A 1 124 ? 11.563 -29.316 -1.044 1.00 49.12 124 ASN A O 1
ATOM 954 N N . GLU A 1 125 ? 11.724 -29.627 -3.266 1.00 42.47 125 GLU A N 1
ATOM 955 C CA . GLU A 1 125 ? 11.153 -30.989 -3.302 1.00 42.47 125 GLU A CA 1
ATOM 956 C C . GLU A 1 125 ? 11.965 -31.907 -4.220 1.00 42.47 125 GLU A C 1
ATOM 958 O O . GLU A 1 125 ? 12.322 -31.471 -5.338 1.00 42.47 125 GLU A O 1
#

Foldseek 3Di:
DDDDDDDDDDDDPPPVPPPDPPPPDDPDDPQDFPAFAAALQGTPGTDSDDDDDPPDADDAAPQLVVVCVRNNYDSNRRVQLVVLVVPDPDLVSSLVSSVVVRHDSVVSSVSVCRRPVRPPPPPDD

Organism: NCBI:txid116603